Protein AF-A0A0S8A529-F1 (afdb_monomer_lite)

pLDDT: mean 84.14, std 9.9, range [41.97, 93.69]

Secondary structure (DSSP, 8-state):
---SEEEEE-TTSS-EEEEE----SSHHHHHHHHHHHHHSTT-----

Structure (mmCIF, N/CA/C/O backbone):
data_AF-A0A0S8A529-F1
#
_entry.id   AF-A0A0S8A529-F1
#
loop_
_atom_site.group_PDB
_atom_site.id
_atom_site.type_symbol
_atom_site.label_atom_id
_atom_site.label_alt_id
_atom_site.label_comp_id
_atom_site.label_asym_id
_atom_site.label_entity_id
_atom_site.label_seq_id
_atom_site.pdbx_PDB_ins_code
_atom_site.Cartn_x
_atom_site.Cartn_y
_atom_site.Cartn_z
_atom_site.occupancy
_atom_site.B_iso_or_equiv
_atom_site.auth_seq_id
_atom_site.auth_comp_id
_atom_site.auth_asym_id
_atom_site.auth_atom_id
_atom_site.pdbx_PDB_model_num
ATOM 1 N N . SER A 1 1 ? -8.739 15.862 -16.029 1.00 41.97 1 SER A N 1
ATOM 2 C CA . SER A 1 1 ? -9.167 14.636 -15.336 1.00 41.97 1 SER A CA 1
ATOM 3 C C . SER A 1 1 ? -8.218 14.425 -14.179 1.00 41.97 1 SER A C 1
ATOM 5 O O . SER A 1 1 ? -7.023 14.431 -14.425 1.00 41.97 1 SER A O 1
ATOM 7 N N . ALA A 1 2 ? -8.700 14.415 -12.937 1.00 54.66 2 ALA A N 1
ATOM 8 C CA . ALA A 1 2 ? -7.844 14.186 -11.775 1.00 54.66 2 ALA A CA 1
ATOM 9 C C . ALA A 1 2 ? -7.785 12.675 -11.537 1.00 54.66 2 ALA A C 1
ATOM 11 O O . ALA A 1 2 ? -8.818 12.074 -11.246 1.00 54.66 2 ALA A O 1
ATOM 12 N N . ASP A 1 3 ? -6.623 12.062 -11.744 1.00 57.44 3 ASP A N 1
ATOM 13 C CA . ASP A 1 3 ? -6.433 10.641 -11.467 1.00 57.44 3 ASP A CA 1
ATOM 14 C C . ASP A 1 3 ? -6.697 10.361 -9.980 1.00 57.44 3 ASP A C 1
ATOM 16 O O . ASP A 1 3 ? -6.157 11.026 -9.096 1.00 57.44 3 ASP A O 1
ATOM 20 N N . ALA A 1 4 ? -7.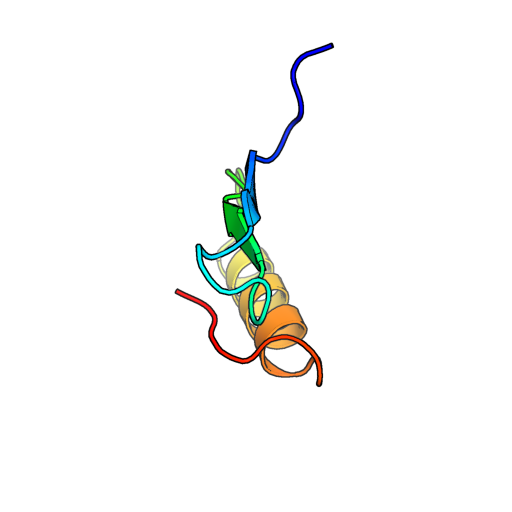544 9.367 -9.702 1.00 73.94 4 ALA A N 1
ATOM 21 C CA . ALA A 1 4 ? -7.904 8.935 -8.346 1.00 73.94 4 ALA A CA 1
ATOM 22 C C . ALA A 1 4 ? -6.747 8.225 -7.607 1.00 73.94 4 ALA A C 1
ATOM 24 O O . ALA A 1 4 ? -6.900 7.776 -6.471 1.00 73.94 4 ALA A O 1
ATOM 25 N N . PHE A 1 5 ? -5.591 8.105 -8.257 1.00 79.75 5 PHE A N 1
ATOM 26 C CA . PHE A 1 5 ? -4.380 7.493 -7.740 1.00 79.75 5 PHE A CA 1
ATOM 27 C C . PHE A 1 5 ? -3.156 8.149 -8.383 1.00 79.75 5 PHE A C 1
ATOM 29 O O . PHE A 1 5 ? -3.190 8.601 -9.523 1.00 79.75 5 PHE A O 1
ATOM 36 N N . SER A 1 6 ? -2.052 8.196 -7.646 1.00 85.44 6 SER A N 1
ATOM 37 C CA . SER A 1 6 ? -0.765 8.657 -8.158 1.00 85.44 6 SER A CA 1
ATOM 38 C C . SER A 1 6 ? 0.128 7.454 -8.411 1.00 85.44 6 SER A C 1
ATOM 40 O O . SER A 1 6 ? 0.178 6.540 -7.590 1.00 85.44 6 SER A O 1
ATOM 42 N N . SER A 1 7 ? 0.844 7.440 -9.533 1.00 89.44 7 SER A N 1
ATOM 43 C CA . SER A 1 7 ? 1.871 6.435 -9.793 1.00 89.44 7 SER A CA 1
ATOM 44 C C . SER A 1 7 ? 3.194 7.105 -10.131 1.00 89.44 7 SER A C 1
ATOM 46 O O . SER A 1 7 ? 3.249 8.126 -10.818 1.00 89.44 7 SER A O 1
ATOM 48 N N . ARG A 1 8 ? 4.283 6.539 -9.615 1.00 87.38 8 ARG A N 1
ATOM 49 C CA . ARG A 1 8 ? 5.639 7.019 -9.850 1.00 87.38 8 ARG A CA 1
ATOM 50 C C . ARG A 1 8 ? 6.541 5.842 -10.170 1.00 87.38 8 ARG A C 1
ATOM 52 O O . ARG A 1 8 ? 6.719 4.942 -9.352 1.00 87.38 8 ARG A O 1
ATOM 59 N N . ALA A 1 9 ? 7.141 5.870 -11.354 1.00 85.88 9 ALA A N 1
ATOM 60 C CA . ALA A 1 9 ? 8.204 4.938 -11.691 1.00 85.88 9 ALA A CA 1
ATOM 61 C C . ALA A 1 9 ? 9.424 5.194 -10.792 1.00 85.88 9 ALA A C 1
ATOM 63 O O . ALA A 1 9 ? 9.806 6.340 -10.537 1.00 85.88 9 ALA A O 1
ATOM 64 N N . SER A 1 10 ? 10.038 4.123 -10.301 1.00 82.88 10 SER A N 1
ATOM 65 C CA . SER A 1 10 ? 11.312 4.195 -9.591 1.00 82.88 10 SER A CA 1
ATOM 66 C C . SER A 1 10 ? 12.414 4.671 -10.538 1.00 82.88 10 SER A C 1
ATOM 68 O O . SER A 1 10 ? 12.379 4.370 -11.731 1.00 82.88 10 SER A O 1
ATOM 70 N N . SER A 1 11 ? 13.425 5.369 -10.009 1.00 77.31 11 SER A N 1
ATOM 71 C CA . SER A 1 11 ? 14.513 5.962 -10.804 1.00 77.31 11 SER A CA 1
ATOM 72 C C . SER A 1 11 ? 15.258 4.965 -11.698 1.00 77.31 11 SER A C 1
ATOM 74 O O . SER A 1 11 ? 15.850 5.379 -12.685 1.00 77.31 11 SER A O 1
ATOM 76 N N . ASN A 1 12 ? 15.223 3.666 -11.376 1.00 80.06 12 ASN A N 1
ATOM 77 C CA . ASN A 1 12 ? 15.875 2.606 -12.152 1.00 80.06 12 ASN A CA 1
ATOM 78 C C . ASN A 1 12 ? 14.892 1.744 -12.974 1.00 80.06 12 ASN A C 1
ATOM 80 O O . ASN A 1 12 ? 15.265 0.675 -13.445 1.00 80.06 12 ASN A O 1
ATOM 84 N N . GLY A 1 13 ? 13.615 2.137 -13.072 1.00 78.69 13 GLY A N 1
ATOM 85 C CA . GLY A 1 13 ? 12.581 1.446 -13.860 1.00 78.69 13 GLY A CA 1
ATOM 86 C C . GLY A 1 13 ? 12.145 0.069 -13.340 1.00 78.69 13 GLY A C 1
ATOM 87 O O . GLY A 1 13 ? 11.242 -0.536 -13.905 1.00 78.69 13 GLY A O 1
ATOM 88 N N . LYS A 1 14 ? 12.752 -0.430 -12.257 1.00 83.25 14 LYS A N 1
ATOM 89 C CA . LYS A 1 14 ? 12.496 -1.778 -11.720 1.00 83.25 14 LYS A CA 1
ATOM 90 C C . LYS A 1 14 ? 11.177 -1.901 -10.947 1.00 83.25 14 LYS A C 1
ATOM 92 O O . LYS A 1 14 ? 10.640 -2.996 -10.833 1.00 83.25 14 LYS A O 1
ATOM 97 N N . TYR A 1 15 ? 10.671 -0.794 -10.404 1.00 87.06 15 TYR A N 1
ATOM 98 C CA . TYR A 1 15 ? 9.483 -0.772 -9.549 1.00 87.06 15 TYR A CA 1
ATOM 99 C C . TYR A 1 15 ? 8.596 0.421 -9.886 1.00 87.06 15 TYR A C 1
ATOM 101 O O . TYR A 1 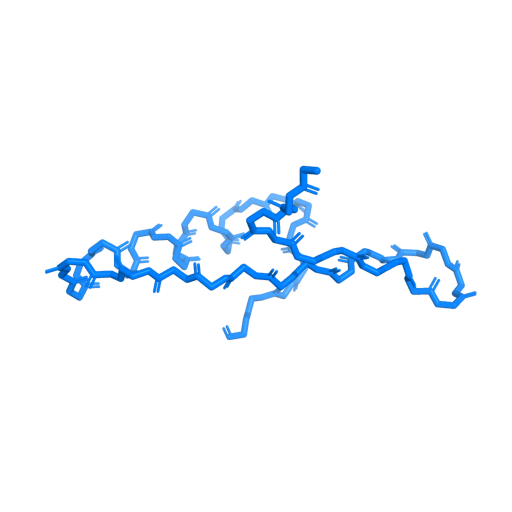15 ? 9.100 1.480 -10.265 1.00 87.06 15 TYR A O 1
ATOM 109 N N . VAL A 1 16 ? 7.290 0.262 -9.690 1.00 89.31 16 VAL A N 1
ATOM 110 C CA . VAL A 1 16 ? 6.311 1.347 -9.769 1.00 89.31 16 VAL A CA 1
ATOM 111 C C . VAL A 1 16 ? 5.686 1.509 -8.391 1.00 89.31 16 VAL A C 1
ATOM 113 O 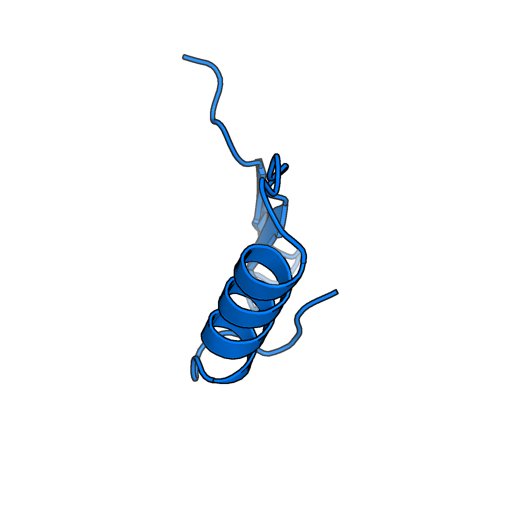O . VAL A 1 16 ? 5.148 0.558 -7.833 1.00 89.31 16 VAL A O 1
ATOM 116 N N . SER A 1 17 ? 5.780 2.710 -7.831 1.00 87.81 17 SER A N 1
ATOM 117 C CA . SER A 1 17 ? 5.091 3.070 -6.595 1.00 87.81 17 SER A CA 1
ATOM 118 C C . SER A 1 17 ? 3.714 3.609 -6.948 1.00 87.81 17 SER A C 1
ATOM 120 O O . SER A 1 17 ? 3.619 4.555 -7.729 1.00 87.81 17 SER A O 1
ATOM 122 N N . ILE A 1 18 ? 2.664 3.028 -6.375 1.00 88.38 18 ILE A N 1
ATOM 123 C CA . ILE A 1 18 ? 1.287 3.497 -6.540 1.00 88.38 18 ILE A CA 1
ATOM 124 C C . ILE A 1 18 ? 0.791 3.998 -5.183 1.00 88.38 18 ILE A C 1
ATOM 126 O O . ILE A 1 18 ? 0.954 3.329 -4.167 1.00 88.38 18 ILE A O 1
ATOM 130 N N . THR A 1 19 ? 0.196 5.185 -5.164 1.00 89.25 19 THR A N 1
ATOM 131 C CA . THR A 1 19 ? -0.454 5.782 -3.999 1.00 89.25 19 THR A CA 1
ATOM 132 C C . THR A 1 19 ? -1.928 5.965 -4.317 1.00 89.25 19 THR A C 1
ATOM 134 O O . THR A 1 19 ? -2.284 6.734 -5.210 1.00 89.25 19 THR A O 1
ATOM 137 N N . VAL A 1 20 ? -2.782 5.268 -3.574 1.00 86.25 20 VAL A N 1
ATOM 138 C CA . VAL A 1 20 ? -4.239 5.346 -3.703 1.00 86.25 20 VAL A CA 1
ATOM 139 C C . VAL A 1 20 ? -4.802 5.839 -2.379 1.00 86.25 20 VAL A C 1
ATOM 141 O O . VAL A 1 20 ? -4.459 5.310 -1.325 1.00 86.25 20 VAL A O 1
ATOM 144 N N . ILE A 1 21 ? -5.663 6.853 -2.424 1.00 87.50 21 ILE A N 1
ATOM 145 C CA . ILE A 1 21 ? -6.418 7.288 -1.248 1.00 87.50 21 ILE A CA 1
ATOM 146 C C . ILE A 1 21 ? -7.758 6.559 -1.277 1.00 87.50 21 ILE A C 1
ATOM 148 O O . ILE A 1 21 ? -8.559 6.771 -2.185 1.00 87.50 21 ILE A O 1
ATOM 152 N N . VAL A 1 22 ? -8.002 5.700 -0.288 1.00 83.62 22 VAL A N 1
ATOM 153 C CA . VAL A 1 22 ? -9.234 4.906 -0.200 1.00 83.62 22 VAL A CA 1
ATOM 154 C C . VAL A 1 22 ? -10.068 5.382 0.986 1.00 83.62 22 VAL A C 1
ATOM 156 O O . VAL A 1 22 ? -9.580 5.446 2.113 1.00 83.62 22 VAL A O 1
ATOM 159 N N . ASN A 1 23 ? -11.343 5.698 0.747 1.00 88.44 23 ASN A N 1
ATOM 160 C CA . ASN A 1 23 ? -12.312 5.910 1.820 1.00 88.44 23 ASN A CA 1
ATOM 161 C C . ASN A 1 23 ? -12.936 4.560 2.199 1.00 88.44 23 ASN A C 1
ATOM 163 O O . ASN A 1 23 ? -13.912 4.128 1.590 1.00 88.44 23 ASN A O 1
ATOM 167 N N . ALA A 1 24 ? -12.324 3.866 3.159 1.00 86.75 24 ALA A N 1
ATOM 168 C CA . ALA A 1 24 ? -12.841 2.590 3.639 1.00 86.75 24 ALA A CA 1
ATOM 169 C C . ALA A 1 24 ? -14.159 2.797 4.402 1.00 86.75 24 ALA A C 1
ATOM 171 O O . ALA A 1 24 ? -14.236 3.614 5.320 1.00 86.75 24 ALA A O 1
ATOM 172 N N . GLN A 1 25 ? -15.183 2.030 4.036 1.00 90.56 25 GLN A N 1
ATOM 173 C CA . GLN A 1 25 ? -16.489 2.035 4.701 1.00 90.56 25 GLN A CA 1
ATOM 174 C C . GLN A 1 25 ? -16.518 1.091 5.909 1.00 90.56 25 GLN A C 1
ATOM 176 O O . GLN A 1 25 ? -17.359 1.236 6.794 1.00 90.56 25 GLN A O 1
ATOM 181 N N . SER A 1 26 ? -15.584 0.137 5.965 1.00 93.31 26 SER A N 1
ATOM 182 C CA . SER A 1 26 ? -15.403 -0.784 7.084 1.00 93.31 26 SER A CA 1
ATOM 183 C C . SER A 1 26 ? -13.946 -1.237 7.208 1.00 93.31 26 SER A C 1
ATOM 185 O O . SER A 1 26 ? -13.153 -1.126 6.270 1.00 93.31 26 SER A O 1
ATOM 187 N N . ARG A 1 27 ? -13.590 -1.766 8.386 1.00 90.69 27 ARG A N 1
ATOM 188 C CA . ARG A 1 27 ? -12.266 -2.356 8.634 1.00 90.69 27 ARG A CA 1
ATOM 189 C C . ARG A 1 27 ? -12.026 -3.583 7.755 1.00 90.69 27 ARG A C 1
ATOM 191 O O . ARG A 1 27 ? -10.978 -3.679 7.139 1.00 90.69 27 ARG A O 1
ATOM 198 N N . GLU A 1 28 ? -13.025 -4.451 7.637 1.00 93.69 28 GLU A N 1
ATOM 199 C CA . GLU A 1 28 ? -12.951 -5.670 6.823 1.00 93.69 28 GLU A CA 1
ATOM 200 C C . GLU A 1 28 ? -12.688 -5.360 5.345 1.00 93.69 28 GLU A C 1
ATOM 202 O O . GLU A 1 28 ? -11.927 -6.066 4.692 1.00 93.69 28 GLU A O 1
ATOM 207 N N . GLN A 1 29 ? -13.272 -4.276 4.819 1.00 92.25 29 GLN A N 1
ATOM 208 C CA . GLN A 1 29 ? -12.996 -3.828 3.455 1.00 92.25 29 GLN A CA 1
ATOM 209 C C . GLN A 1 29 ? -11.530 -3.417 3.291 1.00 92.25 29 GLN A C 1
ATOM 211 O O . GLN A 1 29 ? -10.905 -3.758 2.289 1.00 92.25 29 GLN A O 1
ATOM 216 N N . LEU A 1 30 ? -10.981 -2.690 4.266 1.00 90.94 30 LEU A N 1
ATOM 217 C CA . LEU A 1 30 ? -9.577 -2.295 4.254 1.00 90.94 30 LEU A CA 1
ATOM 218 C C . LEU A 1 30 ? -8.666 -3.529 4.306 1.00 90.94 30 LEU A C 1
ATOM 220 O O . LEU A 1 30 ? -7.749 -3.637 3.496 1.00 90.94 30 LEU A O 1
ATOM 224 N N . ASP A 1 3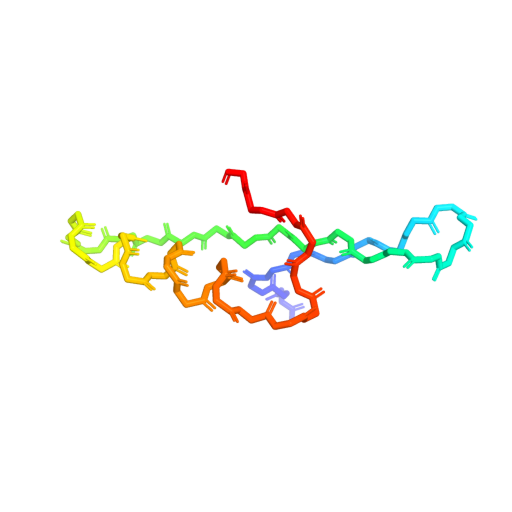1 ? -8.957 -4.478 5.195 1.00 91.25 31 ASP A N 1
ATOM 225 C CA . ASP A 1 31 ? -8.176 -5.709 5.343 1.00 91.25 31 ASP A CA 1
ATOM 226 C C . ASP A 1 31 ? -8.241 -6.580 4.079 1.00 91.25 31 ASP A C 1
ATOM 228 O O . ASP A 1 31 ? -7.224 -7.121 3.654 1.00 91.25 31 ASP A O 1
ATOM 232 N N . ALA A 1 32 ? -9.402 -6.663 3.420 1.00 91.81 32 ALA A N 1
ATOM 233 C CA . ALA A 1 32 ? -9.549 -7.372 2.150 1.00 91.81 32 ALA A CA 1
ATOM 234 C C . ALA A 1 32 ? -8.716 -6.737 1.025 1.00 91.81 32 ALA A C 1
ATOM 236 O O . ALA A 1 32 ? -8.128 -7.457 0.219 1.00 91.81 32 ALA A O 1
ATOM 237 N N . ILE A 1 33 ? -8.630 -5.402 0.982 1.00 89.44 33 ILE A N 1
ATOM 238 C CA . ILE A 1 33 ? -7.775 -4.688 0.025 1.00 89.44 33 ILE A CA 1
ATOM 239 C C . ILE A 1 33 ? -6.302 -4.992 0.309 1.00 89.44 33 ILE A C 1
ATOM 241 O O . ILE A 1 33 ? -5.570 -5.338 -0.616 1.00 89.44 33 ILE A O 1
ATOM 245 N N . TYR A 1 34 ? -5.874 -4.915 1.572 1.00 89.38 34 TYR A N 1
ATOM 246 C CA . TYR A 1 34 ? -4.506 -5.265 1.957 1.00 89.38 34 TYR A CA 1
ATOM 247 C C . TYR A 1 34 ? -4.168 -6.711 1.600 1.00 89.38 34 TYR A C 1
ATOM 249 O O . TYR A 1 34 ? -3.142 -6.953 0.971 1.00 89.38 34 TYR A O 1
ATOM 257 N N . GLN A 1 35 ? -5.056 -7.654 1.914 1.00 90.94 35 GLN A N 1
ATOM 258 C CA . GLN A 1 35 ? -4.854 -9.066 1.612 1.00 90.94 35 GLN A CA 1
ATOM 259 C C . GLN A 1 35 ? -4.757 -9.318 0.103 1.00 90.94 35 GLN A C 1
ATOM 261 O O . GLN A 1 35 ? -3.837 -9.996 -0.340 1.00 90.94 35 GLN A O 1
ATOM 266 N N . ALA A 1 36 ? -5.659 -8.740 -0.698 1.00 89.88 36 ALA A N 1
ATOM 267 C CA . ALA A 1 36 ? -5.640 -8.892 -2.152 1.00 89.88 36 ALA A CA 1
ATOM 268 C C . ALA A 1 36 ? -4.371 -8.304 -2.787 1.00 89.88 36 ALA A C 1
ATOM 270 O O . ALA A 1 36 ? -3.854 -8.854 -3.756 1.00 89.88 36 ALA A O 1
ATOM 271 N N . LEU A 1 37 ? -3.858 -7.195 -2.244 1.00 89.50 37 LEU A N 1
ATOM 272 C CA . LEU A 1 37 ? -2.591 -6.621 -2.686 1.00 89.50 37 LEU A CA 1
ATOM 273 C C . LEU A 1 37 ? -1.412 -7.508 -2.285 1.00 89.50 37 LEU A C 1
ATOM 275 O O . LEU A 1 37 ? -0.535 -7.728 -3.105 1.00 89.50 37 LEU A O 1
ATOM 279 N N . THR A 1 38 ? -1.386 -8.035 -1.062 1.00 88.25 38 THR A N 1
ATOM 280 C CA . THR A 1 38 ? -0.306 -8.912 -0.587 1.00 88.25 38 THR A CA 1
ATOM 281 C C . THR A 1 38 ? -0.273 -10.269 -1.295 1.00 88.25 38 THR A C 1
ATOM 283 O O . THR A 1 38 ? 0.813 -10.798 -1.512 1.00 88.25 38 THR A O 1
ATOM 286 N N . ASP A 1 39 ? -1.426 -10.820 -1.680 1.00 90.25 39 ASP A N 1
ATOM 287 C CA . ASP A 1 39 ? -1.528 -12.100 -2.400 1.00 90.25 39 ASP A CA 1
ATOM 288 C C . ASP A 1 39 ? -1.086 -11.991 -3.874 1.00 90.25 39 ASP A C 1
ATOM 290 O O . ASP A 1 39 ? -0.773 -12.985 -4.527 1.00 90.25 39 ASP A O 1
ATOM 294 N N . HIS A 1 40 ? -1.021 -10.773 -4.419 1.00 89.12 40 HIS A N 1
ATOM 295 C CA . HIS A 1 40 ? -0.734 -10.557 -5.829 1.00 89.12 40 HIS A CA 1
ATOM 296 C C . HIS A 1 40 ? 0.770 -10.653 -6.136 1.00 89.12 40 HIS A C 1
ATOM 298 O O . HIS A 1 40 ? 1.571 -9.855 -5.656 1.00 89.12 40 HIS A O 1
ATOM 304 N N . GLU A 1 41 ? 1.156 -11.548 -7.051 1.00 86.69 41 GLU A N 1
ATOM 305 C CA . GLU A 1 41 ? 2.561 -11.892 -7.364 1.00 86.69 41 GLU A CA 1
ATOM 306 C C . GLU A 1 41 ? 3.444 -10.700 -7.788 1.00 86.69 41 GLU A C 1
ATOM 308 O O . GLU A 1 41 ? 4.665 -10.706 -7.630 1.00 86.69 41 GLU A O 1
ATOM 313 N N . HIS A 1 42 ? 2.827 -9.655 -8.337 1.00 83.62 42 HIS A N 1
ATOM 314 C CA . HIS A 1 42 ? 3.510 -8.435 -8.782 1.00 83.62 42 HIS A CA 1
ATOM 315 C C . HIS A 1 42 ? 3.677 -7.366 -7.690 1.00 83.62 42 HIS A C 1
ATOM 317 O O . HIS A 1 42 ? 4.376 -6.371 -7.907 1.00 83.62 42 HIS A O 1
ATOM 323 N N . VAL A 1 43 ? 3.039 -7.539 -6.532 1.00 83.69 43 VAL A N 1
ATOM 324 C CA . VAL A 1 43 ? 3.106 -6.600 -5.413 1.00 83.69 43 VAL A CA 1
ATOM 325 C C . VAL A 1 43 ? 4.157 -7.097 -4.436 1.00 83.69 43 VAL A C 1
ATOM 327 O O . VAL A 1 43 ? 3.978 -8.049 -3.691 1.00 83.69 43 VAL A O 1
ATOM 330 N N . ILE A 1 44 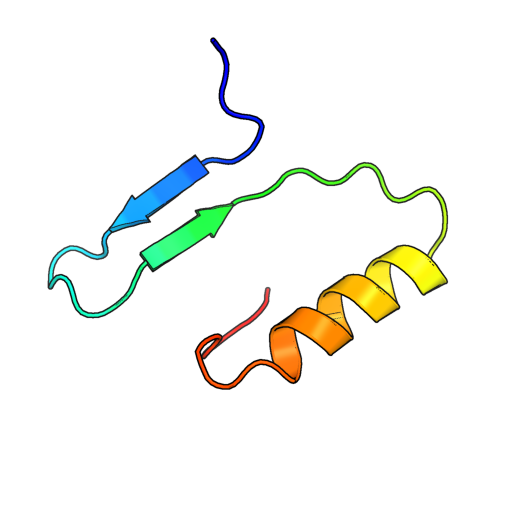? 5.294 -6.417 -4.446 1.00 80.62 44 ILE A N 1
ATOM 331 C CA . ILE A 1 44 ? 6.455 -6.819 -3.646 1.00 80.62 44 ILE A CA 1
ATOM 332 C C . ILE A 1 44 ? 6.343 -6.281 -2.211 1.00 80.62 44 ILE A C 1
ATOM 334 O O . ILE A 1 44 ? 6.971 -6.810 -1.298 1.00 80.62 44 ILE A O 1
ATOM 338 N N . MET A 1 45 ? 5.554 -5.219 -2.006 1.00 77.62 45 MET A N 1
ATOM 339 C CA . MET A 1 45 ? 5.328 -4.604 -0.699 1.00 77.62 45 MET A CA 1
ATOM 340 C C . MET A 1 45 ? 4.017 -3.803 -0.691 1.00 77.62 45 MET A C 1
ATOM 342 O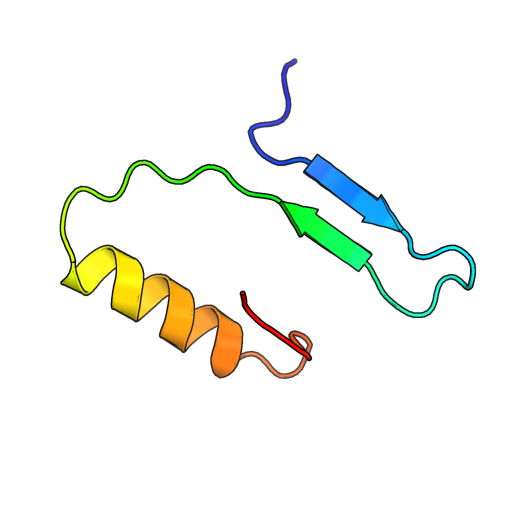 O . MET A 1 45 ? 3.778 -3.016 -1.608 1.00 77.62 45 MET A O 1
ATOM 346 N N . ALA A 1 46 ? 3.218 -3.960 0.367 1.00 82.81 46 ALA A N 1
ATOM 347 C CA . ALA A 1 46 ? 2.080 -3.102 0.709 1.00 82.81 46 ALA A CA 1
ATOM 348 C C . ALA A 1 46 ? 2.378 -2.385 2.042 1.00 82.81 46 ALA A C 1
ATOM 350 O O . ALA A 1 46 ? 3.022 -2.976 2.911 1.00 82.81 46 ALA A O 1
ATOM 351 N N . LEU A 1 47 ? 1.972 -1.114 2.169 1.00 76.00 47 LEU A N 1
ATOM 352 C CA . LEU A 1 47 ? 2.287 -0.216 3.295 1.00 76.00 47 LEU A CA 1
ATOM 353 C C . LEU A 1 47 ? 1.035 0.249 4.041 1.00 76.00 47 LEU A C 1
ATOM 355 O O . LEU A 1 47 ? 0.007 0.512 3.373 1.00 76.00 47 LEU A O 1
#

Radius of gyration: 12.49 Å; chains: 1; bounding box: 32×27×24 Å

Foldseek 3Di:
DDDQKDWDQDPVNPDIDIGHDDDDPDPVSVVVVVVVLVPDPRRPDDD

Sequence (47 aa):
SADAFSSRASSNGKYVSITVIVNAQSREQLDAIYQALTDHEHVIMAL